Protein AF-A0A969GTL4-F1 (afdb_monomer)

Foldseek 3Di:
DPDDPPDDDPVCQVPDPVNCVVCVPVVVVVVVVVVCCVVVPVVCVVVVPADPPRPDD

Radius of gyration: 20.2 Å; Cα contacts (8 Å, |Δi|>4): 13; chains: 1; bounding box: 53×19×49 Å

Nearest PDB structures (foldseek):
  7y5e-assembly1_eL  TM=9.406E-01  e=1.677E-07  Porphyridium purpureum
  7y5e-assembly1_e6  TM=9.401E-01  e=2.100E-07  Porphyridium purpureum
  7n8o-assembly1_E  TM=9.765E-01  e=4.448E-07  Synechocystis sp. PCC 6803 substr. Kazusa
  8bd3-assembly1_e  TM=9.569E-01  e=3.828E-07  Chlorella ohadii
  8tow-assembly1_e  TM=9.722E-01  e=9.421E-07  Syn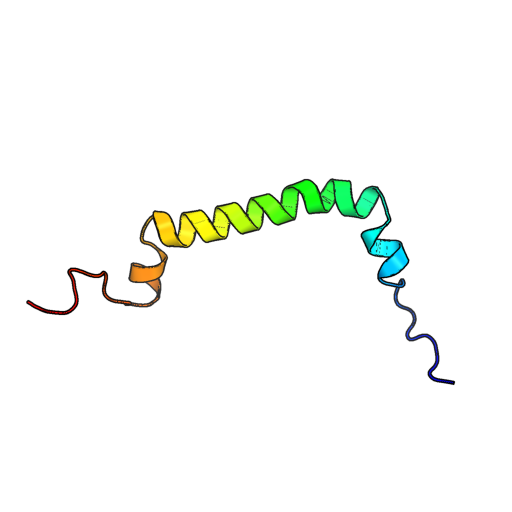echocystis sp. PCC 6803

pLDDT: mean 95.85, std 7.68, range [53.75, 98.88]

Secondary structure (DSSP, 8-state):
-PPP-SSPPHHHHHT-HHHHHHHHHHHHHHHHHHHHHHHTSHHHHHHTPPPTT-S--

Mean predicted aligned error: 4.19 Å

Sequence (57 aa):
MAGSTGERPFSDIVTSIRYWIIHSITIPALFIAGWLFVSTGLAYDVFGTPRPNEYFT

Solvent-accessible surface area (backbone atoms only — not comparable to full-atom values): 3651 Å² total; per-residue (Å²): 128,90,73,86,88,78,72,82,56,62,73,63,46,78,69,31,67,72,48,48,69,50,44,69,50,54,51,57,49,52,51,50,50,55,49,47,39,53,76,72,44,52,51,36,69,76,70,68,50,67,53,98,83,56,79,71,133

Structure (mmCIF, N/CA/C/O backbone):
data_AF-A0A969GTL4-F1
#
_entry.id   AF-A0A969GTL4-F1
#
loop_
_atom_site.group_PDB
_atom_site.id
_atom_site.type_symbol
_atom_site.label_atom_id
_atom_site.label_alt_id
_atom_site.label_comp_id
_atom_site.label_asym_id
_atom_site.label_entity_id
_atom_site.label_seq_id
_atom_site.pdbx_PDB_ins_code
_atom_site.Cartn_x
_atom_site.Cartn_y
_atom_site.Cartn_z
_atom_site.occupancy
_atom_site.B_iso_or_equiv
_atom_site.auth_seq_id
_atom_site.auth_comp_id
_atom_site.auth_asym_id
_atom_site.auth_atom_id
_atom_site.pdbx_PDB_model_num
ATOM 1 N N . MET A 1 1 ? -37.462 -6.525 5.065 1.00 53.75 1 MET A N 1
ATOM 2 C CA . MET A 1 1 ? -36.303 -6.130 5.892 1.00 53.75 1 MET A CA 1
ATOM 3 C C . MET A 1 1 ? -35.131 -6.967 5.422 1.00 53.75 1 MET A C 1
ATOM 5 O O . MET A 1 1 ? -35.201 -8.178 5.582 1.00 53.75 1 MET A O 1
ATOM 9 N N . ALA A 1 2 ? -34.137 -6.385 4.747 1.00 68.88 2 ALA A N 1
ATOM 10 C CA . ALA A 1 2 ? -32.921 -7.135 4.431 1.00 68.88 2 ALA A CA 1
ATOM 11 C C . ALA A 1 2 ? -32.274 -7.536 5.768 1.00 68.88 2 ALA A C 1
ATOM 13 O O . ALA A 1 2 ? -32.019 -6.672 6.605 1.00 68.88 2 ALA A O 1
ATOM 14 N N . GLY A 1 3 ? -32.174 -8.841 6.020 1.00 77.19 3 GLY A N 1
ATOM 15 C CA . GLY A 1 3 ? -31.667 -9.382 7.278 1.00 77.19 3 GLY A CA 1
ATOM 16 C C . GLY A 1 3 ? -30.176 -9.106 7.464 1.00 77.19 3 GLY A C 1
ATOM 17 O O . GLY A 1 3 ? -29.461 -8.845 6.500 1.00 77.19 3 GLY A O 1
ATOM 18 N N . SER A 1 4 ? -29.722 -9.178 8.716 1.00 84.44 4 SER A N 1
ATOM 19 C CA . SER A 1 4 ? -28.296 -9.184 9.051 1.00 84.44 4 SER A CA 1
ATOM 20 C C . SER A 1 4 ? -27.626 -10.410 8.432 1.00 84.44 4 SER A C 1
ATOM 22 O O . SER A 1 4 ? -28.090 -11.533 8.632 1.00 84.44 4 SER A O 1
ATOM 24 N N . THR A 1 5 ? -26.541 -10.193 7.698 1.00 92.62 5 THR A N 1
ATOM 25 C CA . THR A 1 5 ? -25.716 -11.237 7.072 1.00 92.62 5 THR A CA 1
ATOM 26 C C . THR A 1 5 ? -24.710 -11.866 8.049 1.00 92.62 5 THR A C 1
ATOM 28 O O . THR A 1 5 ? -24.092 -12.878 7.735 1.00 92.62 5 THR A O 1
ATOM 31 N N . GLY A 1 6 ? -24.625 -11.348 9.283 1.00 93.56 6 GLY A N 1
ATOM 32 C CA . GLY A 1 6 ? -23.838 -11.920 10.381 1.00 93.56 6 GLY A CA 1
ATOM 33 C C . GLY A 1 6 ? -22.446 -11.308 10.572 1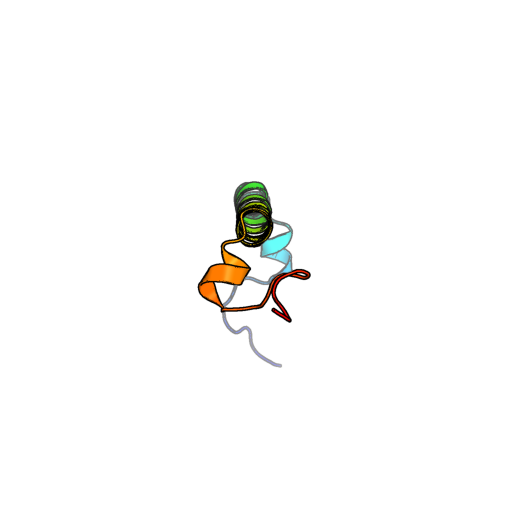.00 93.56 6 GLY A C 1
ATOM 34 O O . GLY A 1 6 ? -21.806 -11.564 11.592 1.00 93.56 6 GLY A O 1
ATOM 35 N N . GLU A 1 7 ? -21.974 -10.472 9.650 1.00 96.31 7 GLU A N 1
ATOM 36 C CA . GLU A 1 7 ? -20.709 -9.755 9.779 1.00 96.31 7 GLU A CA 1
ATOM 37 C C . GLU A 1 7 ? -20.811 -8.593 10.769 1.00 96.31 7 GLU A C 1
ATOM 39 O O . GLU A 1 7 ? -21.867 -8.001 11.008 1.00 96.31 7 GLU A O 1
ATOM 44 N N . ARG A 1 8 ? -19.659 -8.220 11.328 1.00 95.31 8 ARG A N 1
ATOM 45 C CA . ARG A 1 8 ? -19.557 -7.022 12.154 1.00 95.31 8 ARG A CA 1
ATOM 46 C C . ARG A 1 8 ? -19.760 -5.772 11.279 1.00 95.31 8 ARG A C 1
ATOM 48 O O . ARG A 1 8 ? -19.062 -5.648 10.271 1.00 95.31 8 ARG A O 1
ATOM 55 N N . PRO A 1 9 ? -20.625 -4.817 11.671 1.00 95.94 9 PRO A N 1
ATOM 56 C CA . PRO A 1 9 ? -20.810 -3.575 10.928 1.00 95.94 9 PRO A CA 1
ATOM 57 C C . PRO A 1 9 ? -19.497 -2.811 10.725 1.00 95.94 9 PRO A C 1
ATOM 59 O O . PRO A 1 9 ? -18.681 -2.695 11.644 1.00 95.94 9 PRO A O 1
ATOM 62 N N . PHE A 1 10 ? -19.300 -2.233 9.536 1.00 96.69 10 PHE A N 1
ATOM 63 C CA . PHE A 1 10 ? -18.089 -1.463 9.231 1.00 96.69 10 PHE A CA 1
ATOM 64 C C . PHE A 1 10 ? -17.883 -0.276 10.172 1.00 96.69 10 PHE A C 1
ATOM 66 O O . PHE A 1 10 ? -16.746 -0.030 10.571 1.00 96.69 10 PHE A O 1
ATOM 73 N N . SER A 1 11 ? -18.962 0.410 10.568 1.00 97.06 11 SER A N 1
ATOM 74 C CA . SER A 1 11 ? -18.922 1.501 11.552 1.00 97.06 11 SER A CA 1
ATOM 75 C C . SER A 1 11 ? -18.208 1.081 12.833 1.00 97.06 11 SER A C 1
ATOM 77 O O . SER A 1 11 ? -17.370 1.820 13.344 1.00 97.06 11 SER A O 1
ATOM 79 N N . ASP A 1 12 ? -18.465 -0.136 13.308 1.00 97.44 12 ASP A N 1
ATOM 80 C CA . ASP A 1 12 ? -17.892 -0.658 14.546 1.00 97.44 12 ASP A CA 1
ATOM 81 C C . ASP A 1 12 ? -16.428 -1.063 14.347 1.00 97.44 12 ASP A C 1
ATOM 83 O O . ASP A 1 12 ? -15.608 -0.975 15.265 1.00 97.44 12 ASP A O 1
ATOM 87 N N . ILE A 1 13 ? -16.079 -1.541 13.151 1.00 98.19 13 ILE A N 1
ATOM 88 C CA . ILE A 1 13 ? -14.709 -1.919 12.798 1.00 98.19 13 ILE A CA 1
ATOM 89 C C . ILE A 1 13 ? -13.822 -0.671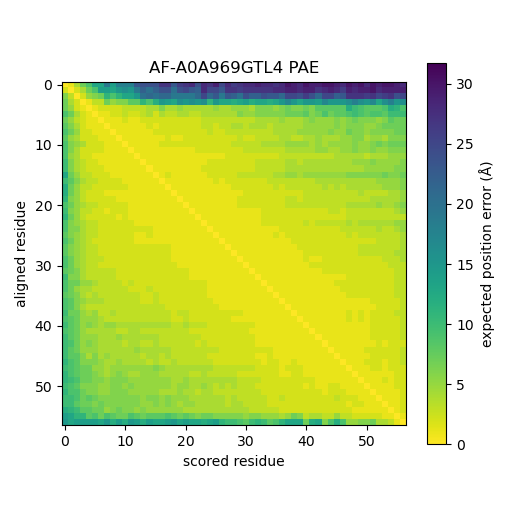 12.753 1.00 98.19 13 ILE A C 1
ATOM 91 O O . ILE A 1 13 ? -12.853 -0.604 13.512 1.00 98.19 13 ILE A O 1
ATOM 95 N N . VAL A 1 14 ? -14.172 0.325 11.932 1.00 97.94 14 VAL A N 1
ATOM 96 C CA . VAL A 1 1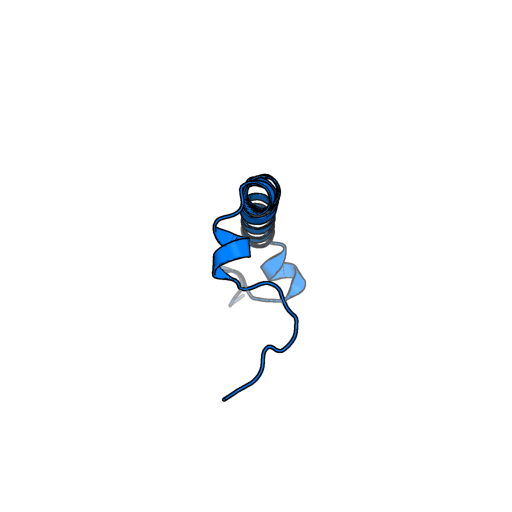4 ? -13.321 1.504 11.678 1.00 97.94 14 VAL A CA 1
ATOM 97 C C . VAL A 1 14 ? -13.260 2.476 12.854 1.00 97.94 14 VAL A C 1
ATOM 99 O O . VAL A 1 14 ? -12.339 3.277 12.925 1.00 97.94 14 VAL A O 1
ATOM 102 N N . THR A 1 15 ? -14.196 2.409 13.801 1.00 98.38 15 THR A N 1
ATOM 103 C CA . THR A 1 15 ? -14.131 3.197 15.047 1.00 98.38 15 THR A CA 1
ATOM 104 C C . THR A 1 15 ? -13.413 2.463 16.182 1.00 98.38 15 THR A C 1
ATOM 106 O O . THR A 1 15 ? -13.152 3.048 17.230 1.00 98.38 15 THR A O 1
ATOM 109 N N . SER A 1 16 ? -13.044 1.188 15.999 1.00 98.50 16 SER A N 1
ATOM 110 C CA . SER A 1 16 ? -12.364 0.417 17.043 1.00 98.50 16 SER A CA 1
ATOM 111 C C . SER A 1 16 ? -10.863 0.712 17.127 1.00 98.50 16 SER A C 1
ATOM 113 O O . SER A 1 16 ? -10.151 0.719 16.125 1.00 98.50 16 SER A O 1
ATOM 115 N N . ILE A 1 17 ? -10.346 0.856 18.352 1.00 98.62 17 ILE A N 1
ATOM 116 C CA . ILE A 1 17 ? -8.911 1.080 18.609 1.00 98.62 17 ILE A CA 1
ATOM 117 C C . ILE A 1 17 ? -8.063 -0.071 18.052 1.00 98.62 17 ILE A C 1
ATOM 119 O O . ILE A 1 17 ? -7.039 0.163 17.417 1.00 98.62 17 ILE A O 1
ATOM 123 N N . ARG A 1 18 ? -8.509 -1.324 18.231 1.00 98.62 18 ARG A N 1
ATOM 124 C CA . ARG A 1 18 ? -7.798 -2.508 17.721 1.00 98.62 18 ARG A CA 1
ATOM 125 C C . ARG A 1 18 ? -7.611 -2.461 16.204 1.00 98.62 18 ARG A C 1
ATOM 127 O O . ARG A 1 18 ? -6.563 -2.875 15.721 1.00 98.62 18 ARG A O 1
ATOM 134 N N . TYR A 1 19 ? -8.607 -1.966 15.465 1.00 98.69 19 TYR A N 1
ATOM 135 C CA . TYR A 1 19 ? -8.484 -1.800 14.019 1.00 98.69 19 TYR A CA 1
ATOM 136 C C . T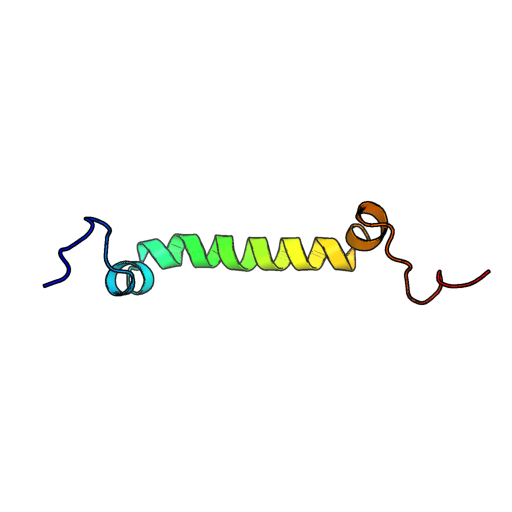YR A 1 19 ? -7.338 -0.843 13.686 1.00 98.69 19 TYR A C 1
ATOM 138 O O . TYR A 1 19 ? -6.470 -1.206 12.898 1.00 98.69 19 TYR A O 1
ATOM 146 N N . TRP A 1 20 ? -7.268 0.315 14.346 1.00 98.69 20 TRP A N 1
ATOM 147 C CA . TRP A 1 20 ? -6.227 1.308 14.080 1.00 98.69 20 TRP A CA 1
ATOM 148 C C . TRP A 1 20 ? -4.843 0.935 14.605 1.00 98.69 20 TRP A C 1
ATOM 150 O O . TRP A 1 20 ? -3.868 1.258 13.936 1.00 98.69 20 TRP A O 1
ATOM 160 N N . ILE A 1 21 ? -4.717 0.195 15.712 1.00 98.56 21 ILE A N 1
ATOM 161 C CA . ILE A 1 21 ? -3.416 -0.351 16.151 1.00 98.56 21 ILE A CA 1
ATOM 162 C C . ILE A 1 21 ? -2.786 -1.196 15.034 1.00 98.56 21 ILE A C 1
ATOM 164 O O . ILE A 1 21 ? -1.596 -1.079 14.767 1.00 98.56 21 ILE A O 1
ATOM 168 N N . ILE A 1 22 ? -3.589 -2.010 14.347 1.00 98.69 22 ILE A N 1
ATOM 169 C CA . ILE A 1 22 ? -3.109 -2.859 13.250 1.00 98.69 22 ILE A CA 1
ATOM 170 C C . ILE A 1 22 ? -2.906 -2.028 11.975 1.00 98.69 22 ILE A C 1
ATOM 172 O O . ILE A 1 22 ? -1.835 -2.052 11.367 1.00 98.69 22 ILE A O 1
ATOM 176 N N . HIS A 1 23 ? -3.927 -1.271 11.570 1.00 98.62 23 HIS A N 1
ATOM 177 C CA . HIS A 1 23 ? -3.955 -0.613 10.263 1.00 98.62 23 HIS A CA 1
ATOM 178 C C . HIS A 1 23 ? -3.074 0.635 10.183 1.00 98.62 23 HIS A C 1
ATOM 180 O O . HIS A 1 23 ? -2.645 0.993 9.090 1.00 98.62 23 HIS A O 1
ATOM 186 N N . SER A 1 24 ? -2.719 1.250 11.315 1.00 98.56 24 SER A N 1
ATOM 187 C CA . SER A 1 24 ? -1.698 2.308 11.351 1.00 98.56 24 SER A CA 1
ATOM 188 C C . SER A 1 24 ? -0.301 1.814 10.969 1.00 98.56 24 SER A C 1
ATOM 190 O O . SER A 1 24 ? 0.536 2.634 10.612 1.00 98.56 24 SER A O 1
ATOM 192 N N . ILE A 1 25 ? -0.054 0.499 10.987 1.00 98.69 25 ILE A N 1
ATOM 193 C CA . ILE A 1 25 ? 1.202 -0.098 10.521 1.00 98.69 25 ILE A CA 1
ATOM 194 C C . ILE A 1 25 ? 1.026 -0.736 9.144 1.00 98.69 25 ILE A C 1
ATOM 196 O O . ILE A 1 25 ? 1.820 -0.474 8.242 1.00 98.69 25 ILE A O 1
ATOM 200 N N . THR A 1 26 ? -0.018 -1.546 8.945 1.00 98.81 26 THR A N 1
ATOM 201 C CA . THR A 1 26 ? -0.180 -2.285 7.683 1.00 98.81 26 THR A CA 1
ATOM 202 C C . THR A 1 26 ? -0.499 -1.377 6.494 1.00 98.81 26 THR A C 1
ATOM 204 O O . THR A 1 26 ? 0.017 -1.631 5.407 1.00 98.81 26 THR A O 1
ATOM 207 N N . ILE A 1 27 ? -1.275 -0.296 6.677 1.00 98.75 27 ILE A N 1
ATOM 208 C CA . ILE A 1 27 ? -1.586 0.640 5.584 1.00 98.75 27 ILE A CA 1
ATOM 209 C C . ILE A 1 27 ? -0.325 1.400 5.137 1.00 98.75 27 ILE A C 1
AT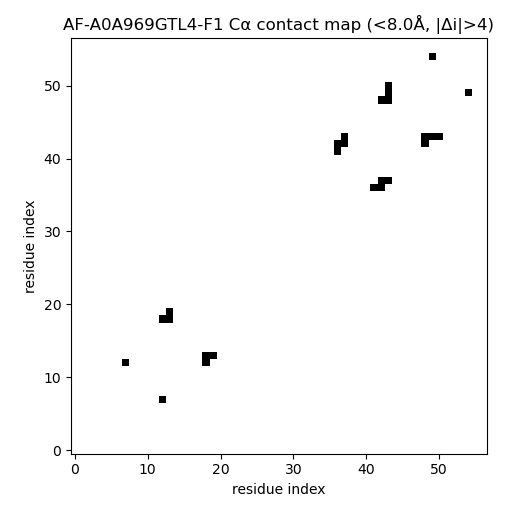OM 211 O O . ILE A 1 27 ? -0.005 1.323 3.948 1.00 98.75 27 ILE A O 1
ATOM 215 N N . PRO A 1 28 ? 0.446 2.074 6.022 1.00 98.75 28 PRO A N 1
ATOM 216 C CA . PRO A 1 28 ? 1.686 2.723 5.594 1.00 98.75 28 PRO A CA 1
ATOM 217 C C . PRO A 1 28 ? 2.722 1.744 5.041 1.00 98.75 28 PRO A C 1
ATOM 219 O O . PRO A 1 28 ? 3.407 2.076 4.079 1.00 98.75 28 PRO A O 1
ATOM 222 N N . ALA A 1 29 ? 2.819 0.528 5.591 1.00 98.81 29 ALA A N 1
ATOM 223 C CA . ALA A 1 29 ? 3.742 -0.484 5.082 1.00 98.81 29 ALA A CA 1
ATOM 224 C C . ALA A 1 29 ? 3.420 -0.882 3.633 1.00 98.81 29 ALA A C 1
ATOM 226 O O . ALA A 1 29 ? 4.319 -0.900 2.794 1.00 98.81 29 ALA A O 1
ATOM 227 N N . LEU A 1 30 ? 2.146 -1.143 3.312 1.00 98.88 30 LEU A N 1
ATOM 228 C CA . LEU A 1 30 ? 1.728 -1.434 1.936 1.00 98.88 30 LEU A CA 1
ATOM 229 C C . LEU A 1 30 ? 1.925 -0.230 1.010 1.00 98.88 30 LEU A C 1
ATOM 231 O O . LEU A 1 30 ? 2.350 -0.403 -0.131 1.00 98.88 30 LEU A O 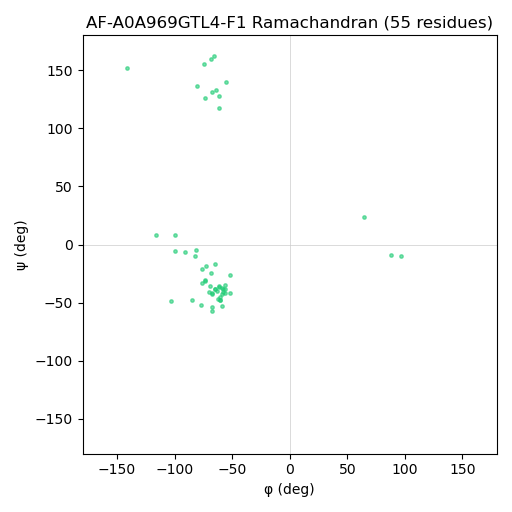1
ATOM 235 N N . PHE A 1 31 ? 1.670 0.985 1.503 1.00 98.75 31 PHE A N 1
ATOM 236 C CA . PHE A 1 31 ? 1.921 2.207 0.742 1.00 98.75 31 PHE A CA 1
ATOM 237 C C . PHE A 1 31 ? 3.407 2.351 0.378 1.00 98.75 31 PHE A C 1
ATOM 239 O O . PHE A 1 31 ? 3.741 2.569 -0.785 1.00 98.75 31 PHE A O 1
ATOM 246 N N . ILE A 1 32 ? 4.308 2.160 1.349 1.00 98.81 32 ILE A N 1
ATOM 247 C CA . ILE A 1 32 ? 5.761 2.204 1.129 1.00 98.81 32 ILE A CA 1
ATOM 248 C C . ILE A 1 32 ? 6.211 1.060 0.216 1.00 98.81 32 ILE A C 1
ATOM 250 O O . ILE A 1 32 ? 7.053 1.276 -0.651 1.00 98.81 32 ILE A O 1
ATOM 254 N N . ALA A 1 33 ? 5.643 -0.140 0.349 1.00 98.81 33 ALA A N 1
ATOM 255 C CA . ALA A 1 33 ? 5.947 -1.249 -0.552 1.00 98.81 33 ALA A CA 1
ATOM 256 C C . ALA A 1 33 ? 5.588 -0.909 -2.011 1.00 98.81 33 ALA A C 1
ATOM 258 O O . ALA A 1 33 ? 6.405 -1.121 -2.905 1.00 98.81 33 ALA A O 1
ATOM 259 N N . GLY A 1 34 ? 4.410 -0.318 -2.247 1.00 98.69 34 GLY A N 1
ATOM 260 C CA . GLY A 1 34 ? 4.003 0.165 -3.570 1.00 98.69 34 GLY A CA 1
ATOM 261 C C . GLY A 1 34 ? 4.899 1.289 -4.097 1.00 98.69 34 GLY A C 1
ATOM 262 O O . GLY A 1 34 ? 5.280 1.278 -5.266 1.00 98.69 34 GLY A O 1
ATOM 263 N N . TRP A 1 35 ? 5.305 2.219 -3.228 1.00 98.81 35 TRP A N 1
ATOM 264 C CA . TRP A 1 35 ? 6.282 3.251 -3.578 1.00 98.81 35 TRP A CA 1
ATOM 265 C C . TRP A 1 35 ? 7.603 2.631 -4.039 1.00 98.81 35 TRP A C 1
ATOM 267 O O . TRP A 1 35 ? 8.081 2.944 -5.128 1.00 98.81 35 TRP A O 1
ATOM 277 N N . LEU A 1 36 ? 8.179 1.734 -3.232 1.00 98.81 36 LEU A N 1
ATOM 278 C CA . LEU A 1 36 ? 9.449 1.073 -3.530 1.00 98.81 36 LEU A CA 1
ATOM 279 C C . LEU A 1 36 ? 9.369 0.243 -4.811 1.00 98.81 36 LEU A C 1
ATOM 281 O O . LEU A 1 36 ? 10.322 0.235 -5.587 1.00 98.81 36 LEU A O 1
ATOM 285 N N . PHE A 1 37 ? 8.234 -0.405 -5.070 1.00 98.81 37 PHE A N 1
ATOM 286 C CA . PHE A 1 37 ? 8.009 -1.170 -6.294 1.00 98.81 37 PHE A CA 1
ATOM 287 C C . PHE A 1 37 ? 8.203 -0.322 -7.564 1.00 98.81 37 PHE A C 1
ATOM 289 O O . PHE A 1 37 ? 8.796 -0.788 -8.537 1.00 98.81 37 PHE A O 1
ATOM 296 N N . VAL A 1 38 ? 7.775 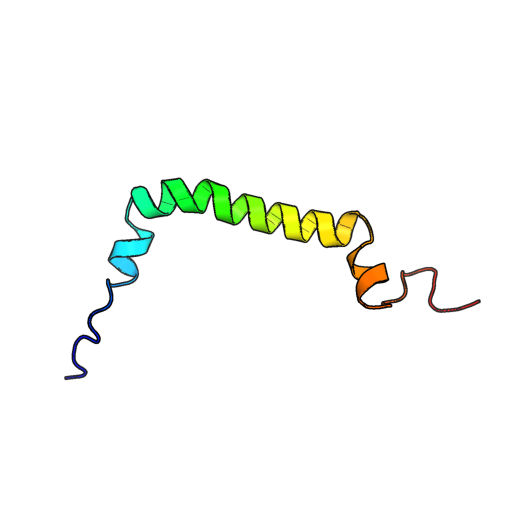0.944 -7.542 1.00 98.62 38 VAL A N 1
ATOM 297 C CA . VAL A 1 38 ? 7.979 1.877 -8.660 1.00 98.62 38 VAL A CA 1
ATOM 298 C C . VAL A 1 38 ? 9.353 2.548 -8.590 1.00 98.62 38 VAL A C 1
ATOM 300 O O . VAL A 1 38 ? 10.067 2.584 -9.591 1.00 98.62 38 VAL A O 1
ATOM 303 N N . SER A 1 39 ? 9.755 3.065 -7.424 1.00 98.38 39 SER A N 1
ATOM 304 C CA . SER A 1 39 ? 10.967 3.886 -7.288 1.00 98.38 39 SER A CA 1
ATOM 305 C C . SER A 1 39 ? 12.265 3.109 -7.508 1.00 98.38 39 SER A C 1
ATOM 307 O O . SER A 1 39 ? 13.280 3.707 -7.847 1.00 98.38 39 SER A O 1
ATOM 309 N N . THR A 1 40 ? 12.252 1.791 -7.299 1.00 98.62 40 THR A N 1
ATOM 310 C CA . THR A 1 40 ? 13.405 0.911 -7.569 1.00 98.62 40 THR A CA 1
ATOM 311 C C . THR A 1 40 ? 13.518 0.501 -9.036 1.00 98.62 40 THR A C 1
ATOM 313 O O . THR A 1 40 ? 14.528 -0.074 -9.427 1.00 98.62 40 THR A O 1
ATOM 316 N N . GLY A 1 41 ? 12.502 0.784 -9.853 1.00 98.12 41 GLY A N 1
ATOM 317 C CA . GLY A 1 41 ? 12.447 0.364 -11.249 1.00 98.12 41 GLY A CA 1
ATOM 318 C C . GLY A 1 41 ? 11.826 -1.019 -11.474 1.00 98.12 41 GLY A C 1
ATOM 319 O O . GLY A 1 41 ? 11.510 -1.342 -12.615 1.00 98.12 41 GLY A O 1
ATOM 320 N N . LEU A 1 42 ? 11.567 -1.796 -10.412 1.00 98.62 42 LEU A N 1
ATOM 321 C CA . LEU A 1 42 ? 11.065 -3.172 -10.513 1.00 98.62 42 LEU A CA 1
ATOM 322 C C . LEU A 1 42 ? 9.752 -3.276 -11.305 1.00 98.62 42 LEU A C 1
ATOM 324 O O . LEU A 1 42 ? 9.555 -4.239 -12.039 1.00 98.62 42 LEU A O 1
ATOM 328 N N . ALA A 1 43 ? 8.867 -2.282 -11.203 1.00 98.69 43 ALA A N 1
ATOM 329 C CA . ALA A 1 43 ? 7.639 -2.236 -11.995 1.00 98.69 43 ALA A CA 1
ATOM 330 C C . ALA A 1 43 ? 7.894 -2.257 -13.514 1.00 98.69 43 ALA A C 1
ATOM 332 O O . ALA A 1 43 ? 7.181 -2.944 -14.245 1.00 98.69 43 ALA A O 1
ATOM 333 N N . TYR A 1 44 ? 8.906 -1.526 -13.992 1.00 98.50 44 TYR A N 1
ATOM 334 C CA . TYR A 1 44 ? 9.255 -1.498 -15.415 1.00 98.50 44 TYR A CA 1
ATOM 335 C C . TYR A 1 44 ? 9.797 -2.856 -15.858 1.00 98.50 44 TYR A C 1
ATOM 337 O O . TYR A 1 44 ? 9.381 -3.375 -16.889 1.00 98.50 44 TYR A O 1
ATOM 345 N N . ASP A 1 45 ? 10.634 -3.471 -15.025 1.00 98.25 45 ASP A N 1
ATOM 346 C CA . ASP A 1 45 ? 11.275 -4.748 -15.329 1.00 98.25 45 ASP A CA 1
ATOM 347 C C . ASP A 1 45 ? 10.263 -5.916 -15.317 1.00 98.25 45 ASP A C 1
ATOM 349 O O . ASP A 1 45 ? 10.297 -6.777 -16.193 1.00 98.25 45 ASP A O 1
ATOM 353 N N . VAL A 1 46 ? 9.322 -5.934 -14.361 1.00 98.50 46 VAL A N 1
ATOM 354 C CA . VAL A 1 46 ? 8.284 -6.981 -14.242 1.00 98.50 46 VAL A CA 1
ATOM 355 C C . VAL A 1 46 ? 7.293 -6.937 -15.401 1.00 98.50 46 VAL A C 1
ATOM 357 O O . VAL A 1 46 ? 6.887 -7.985 -15.904 1.00 98.50 46 VAL A O 1
ATOM 360 N N . PHE A 1 47 ? 6.869 -5.738 -15.800 1.00 98.44 47 PHE A N 1
ATOM 361 C CA . PHE A 1 47 ? 5.814 -5.575 -16.800 1.00 98.44 47 PHE A CA 1
ATOM 362 C C . PHE A 1 47 ? 6.337 -5.279 -18.209 1.00 98.44 47 PHE A C 1
ATOM 364 O O . PHE A 1 47 ? 5.540 -5.230 -19.143 1.00 98.44 47 PHE A O 1
ATOM 371 N N . GLY A 1 48 ? 7.647 -5.087 -18.384 1.00 97.56 48 GLY A N 1
ATOM 372 C CA . GLY A 1 48 ? 8.235 -4.706 -19.670 1.00 97.56 48 GLY A CA 1
ATOM 373 C C . GLY A 1 48 ? 7.783 -3.326 -20.154 1.00 97.56 48 GLY A C 1
ATOM 374 O O . GLY A 1 48 ? 7.777 -3.066 -21.356 1.00 97.56 48 GLY A O 1
ATOM 375 N N . THR A 1 49 ? 7.358 -2.450 -19.239 1.00 98.31 49 THR A N 1
ATOM 376 C CA . THR A 1 49 ? 6.956 -1.084 -19.584 1.00 98.31 49 THR A CA 1
ATOM 377 C C . THR A 1 49 ? 8.213 -0.273 -19.899 1.00 98.31 49 THR A C 1
ATOM 379 O O . THR A 1 49 ? 9.092 -0.203 -19.040 1.00 98.31 49 THR A O 1
ATOM 382 N N . PRO A 1 50 ? 8.311 0.380 -21.069 1.00 97.44 50 PRO A N 1
ATOM 383 C CA . PRO A 1 50 ? 9.459 1.221 -21.382 1.00 97.44 50 PRO A CA 1
ATOM 384 C C . PRO A 1 50 ? 9.531 2.415 -20.426 1.00 97.44 50 PRO A C 1
ATOM 386 O O . PRO A 1 50 ? 8.541 3.124 -20.196 1.00 97.44 50 PRO A O 1
ATOM 389 N N . ARG A 1 51 ? 10.722 2.672 -19.882 1.00 97.69 51 ARG A N 1
ATOM 390 C CA . ARG A 1 51 ? 11.016 3.935 -19.195 1.00 97.69 51 ARG A CA 1
ATOM 391 C C . ARG A 1 51 ? 10.972 5.090 -20.208 1.00 97.69 51 ARG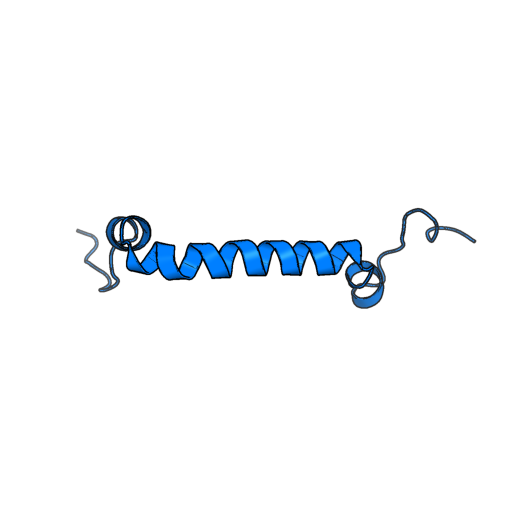 A C 1
ATOM 393 O O . ARG A 1 51 ? 11.070 4.857 -21.414 1.00 97.69 51 ARG A O 1
ATOM 400 N N . PRO A 1 52 ? 10.859 6.359 -19.765 1.00 98.12 52 PRO A N 1
ATOM 401 C CA . PRO A 1 52 ? 10.773 7.508 -20.677 1.00 98.12 52 PRO A CA 1
ATOM 402 C C . PRO A 1 52 ? 11.878 7.583 -21.742 1.00 98.12 52 PRO A C 1
ATOM 404 O O . PRO A 1 52 ? 11.661 8.143 -22.811 1.00 98.12 52 PRO A O 1
ATOM 407 N N . ASN A 1 53 ? 13.048 7.008 -21.469 1.00 97.19 53 ASN A N 1
ATOM 408 C CA . ASN A 1 53 ? 14.209 6.966 -22.354 1.00 97.19 53 ASN A CA 1
ATOM 409 C C . ASN A 1 53 ? 14.383 5.640 -23.125 1.00 97.19 53 ASN A C 1
ATOM 411 O O . ASN A 1 53 ? 15.417 5.460 -23.755 1.00 97.19 53 ASN A O 1
ATOM 415 N N . GLU A 1 54 ? 13.421 4.715 -23.068 1.00 97.69 54 GLU A N 1
ATOM 416 C CA . GLU A 1 54 ? 13.527 3.363 -23.655 1.00 97.69 54 GLU A CA 1
ATOM 417 C C . GLU A 1 54 ? 12.514 3.108 -24.783 1.00 97.69 54 GLU A C 1
ATOM 419 O O . GLU A 1 54 ? 12.378 1.988 -25.263 1.00 97.69 54 GLU A O 1
ATOM 424 N N . TYR A 1 55 ? 11.790 4.135 -25.231 1.00 96.56 55 TYR A N 1
ATOM 425 C CA . TYR A 1 55 ? 10.791 3.986 -26.295 1.00 96.56 55 TYR A CA 1
ATOM 426 C C . TYR A 1 55 ? 11.400 3.796 -27.694 1.00 96.56 55 TYR A C 1
ATOM 428 O O . TYR A 1 55 ? 10.785 3.151 -28.541 1.00 96.56 55 TYR A O 1
ATOM 436 N N . PHE A 1 56 ? 12.579 4.370 -27.951 1.00 95.38 56 PHE A N 1
ATOM 437 C CA . PHE A 1 56 ? 13.218 4.399 -29.270 1.00 95.38 56 PHE A CA 1
ATOM 438 C C . PHE A 1 56 ? 14.737 4.209 -29.141 1.00 95.38 56 PHE A C 1
ATOM 440 O O . PHE A 1 56 ? 15.311 4.576 -28.116 1.00 95.38 56 PHE A O 1
ATOM 447 N N . THR A 1 57 ? 15.364 3.645 -30.179 1.00 87.25 57 THR A N 1
ATOM 448 C CA . THR A 1 57 ? 16.813 3.368 -30.274 1.00 87.25 57 THR A CA 1
ATOM 449 C C . THR A 1 57 ? 17.561 4.430 -31.058 1.00 87.25 57 THR A C 1
ATOM 451 O O . THR A 1 57 ? 17.026 4.812 -32.125 1.00 87.25 57 THR A O 1
#